Protein AF-L8PPM2-F1 (afdb_monomer_lite)

Sequence (57 aa):
MLGSGRELAHRVTGGLHETPGVLWIEPPGEADLDPHATVLAVELEGELRLYRGSGRC

Radius of gyration: 14.5 Å; chains: 1; bounding box: 29×19×36 Å

Organism: NCBI:txid1160705

pLDDT: mean 91.32, std 5.87, range [61.06, 96.69]

Secondary structure (DSSP, 8-state):
-TTT-----EEEE--BTTB--EEEEPPPPGGG--SS--------SS------S----

Structure (mmCIF, N/CA/C/O backbone):
data_AF-L8PPM2-F1
#
_entry.id   AF-L8PPM2-F1
#
loop_
_atom_site.group_PDB
_atom_site.id
_atom_site.type_symbol
_atom_site.label_atom_id
_atom_site.label_alt_id
_atom_site.label_comp_id
_atom_site.label_asym_id
_atom_site.label_entity_id
_atom_site.label_seq_id
_atom_site.pdbx_PDB_ins_code
_atom_site.Cartn_x
_atom_site.Cartn_y
_atom_site.Cartn_z
_atom_site.occupancy
_atom_site.B_iso_or_equiv
_atom_site.auth_seq_id
_atom_site.auth_comp_id
_atom_site.auth_asym_id
_atom_site.auth_atom_id
_atom_site.pdbx_PDB_model_num
ATOM 1 N N . MET A 1 1 ? 0.370 -2.891 -8.398 1.00 92.69 1 MET A N 1
ATOM 2 C CA . MET A 1 1 ? 0.916 -1.803 -9.240 1.00 92.69 1 MET A CA 1
ATOM 3 C C . MET A 1 1 ? 0.032 -1.635 -10.453 1.00 92.69 1 MET A C 1
ATOM 5 O O . MET A 1 1 ? -0.279 -2.636 -11.083 1.00 92.69 1 MET A O 1
ATOM 9 N N . LEU A 1 2 ? -0.387 -0.408 -10.775 1.00 92.75 2 LEU A N 1
ATOM 10 C CA . LEU A 1 2 ? -1.389 -0.205 -11.828 1.00 92.75 2 LEU A CA 1
ATOM 11 C C . LEU A 1 2 ? -0.832 -0.451 -13.241 1.00 92.75 2 LEU A C 1
ATOM 13 O O . LEU A 1 2 ? -1.497 -1.084 -14.049 1.00 92.75 2 LEU A O 1
ATOM 17 N N . GLY A 1 3 ? 0.393 0.006 -13.526 1.00 90.19 3 GLY A N 1
ATOM 18 C CA . GLY A 1 3 ? 0.998 -0.123 -14.860 1.00 90.19 3 GLY A CA 1
ATOM 19 C C . GLY A 1 3 ? 1.460 -1.541 -15.217 1.00 90.19 3 GLY A C 1
ATOM 20 O O . GLY A 1 3 ? 1.379 -1.935 -16.375 1.00 90.19 3 GLY A O 1
ATOM 21 N N . SER A 1 4 ? 1.921 -2.319 -14.233 1.00 90.56 4 SER A N 1
ATOM 22 C CA . SER A 1 4 ? 2.481 -3.665 -14.447 1.00 90.56 4 SER A CA 1
ATOM 23 C C . SER A 1 4 ? 1.580 -4.808 -13.973 1.00 90.56 4 SER A C 1
ATOM 25 O O . SER A 1 4 ? 1.872 -5.967 -14.250 1.00 90.56 4 SER A O 1
ATOM 27 N N . GLY A 1 5 ? 0.526 -4.521 -13.204 1.00 92.25 5 GLY A N 1
ATOM 28 C CA . GLY A 1 5 ? -0.289 -5.541 -12.534 1.00 92.25 5 GLY A CA 1
ATOM 29 C C . GLY A 1 5 ? 0.419 -6.260 -11.377 1.00 92.25 5 GLY A C 1
ATOM 30 O O . GLY A 1 5 ? -0.186 -7.103 -10.727 1.00 92.25 5 GLY A O 1
ATOM 31 N N . ARG A 1 6 ? 1.682 -5.928 -11.075 1.00 93.19 6 ARG A N 1
ATOM 32 C CA . ARG A 1 6 ? 2.464 -6.593 -10.024 1.00 93.19 6 ARG A CA 1
ATOM 33 C C . ARG A 1 6 ? 1.883 -6.336 -8.634 1.00 93.19 6 ARG A C 1
ATOM 35 O O . ARG A 1 6 ? 1.672 -5.179 -8.262 1.00 93.19 6 ARG A O 1
ATOM 42 N N . GLU A 1 7 ? 1.684 -7.384 -7.846 1.00 95.44 7 GLU A N 1
ATOM 43 C CA . GLU A 1 7 ? 1.330 -7.257 -6.430 1.00 95.44 7 GLU A CA 1
ATOM 44 C C . GLU A 1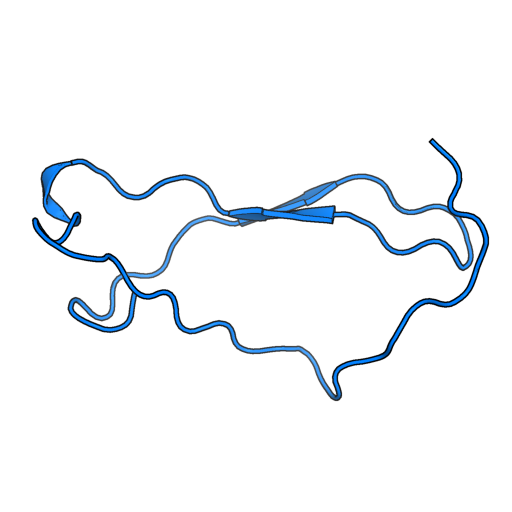 7 ? 2.560 -6.939 -5.575 1.00 95.44 7 GLU A C 1
ATOM 46 O O . GLU A 1 7 ? 3.664 -7.417 -5.845 1.00 95.44 7 GLU A O 1
ATOM 51 N N . LEU A 1 8 ? 2.364 -6.116 -4.542 1.00 95.69 8 LEU A N 1
ATOM 52 C CA . LEU A 1 8 ? 3.408 -5.755 -3.588 1.00 95.69 8 LEU A CA 1
ATOM 53 C C . LEU A 1 8 ? 3.111 -6.389 -2.233 1.00 95.69 8 LEU A C 1
ATOM 55 O O . LEU A 1 8 ? 1.971 -6.378 -1.757 1.00 95.69 8 LEU A O 1
ATOM 59 N N . ALA A 1 9 ? 4.163 -6.910 -1.605 1.00 96.69 9 ALA A N 1
ATOM 60 C CA . ALA A 1 9 ? 4.088 -7.362 -0.229 1.00 96.69 9 ALA A CA 1
ATOM 61 C C . ALA A 1 9 ? 3.703 -6.184 0.670 1.00 96.69 9 ALA A C 1
ATOM 63 O O . ALA A 1 9 ? 4.180 -5.059 0.502 1.00 96.69 9 ALA A O 1
ATOM 64 N N . HIS A 1 10 ? 2.830 -6.449 1.628 1.00 96.44 10 HIS A N 1
ATOM 65 C CA . HIS A 1 10 ? 2.392 -5.453 2.584 1.00 96.44 10 HIS A CA 1
ATOM 66 C C . HIS A 1 10 ? 2.109 -6.112 3.926 1.00 96.44 10 HIS A C 1
ATOM 68 O O . HIS A 1 10 ? 1.904 -7.323 4.029 1.00 96.44 10 HIS A O 1
ATOM 74 N N . ARG A 1 11 ? 2.114 -5.300 4.974 1.00 95.94 11 ARG A N 1
ATOM 75 C CA . ARG A 1 11 ? 1.804 -5.723 6.336 1.00 95.94 11 ARG A CA 1
ATOM 76 C C . ARG A 1 11 ? 1.165 -4.580 7.097 1.00 95.94 11 ARG A C 1
ATOM 78 O O . ARG A 1 11 ? 1.487 -3.419 6.867 1.00 95.94 11 ARG A O 1
ATOM 85 N N . VAL A 1 12 ? 0.310 -4.905 8.055 1.00 94.00 12 VAL A N 1
ATOM 86 C CA . VAL A 1 12 ? -0.182 -3.925 9.025 1.00 94.00 12 VAL A CA 1
ATOM 87 C C . VAL A 1 12 ? 0.671 -4.022 10.283 1.00 94.00 12 VAL A C 1
ATOM 89 O O . VAL A 1 12 ? 0.921 -5.116 10.785 1.00 94.00 12 VAL A O 1
ATOM 92 N N . THR A 1 13 ? 1.138 -2.884 10.791 1.00 94.12 13 THR A N 1
ATOM 93 C CA . THR A 1 13 ? 1.896 -2.814 12.048 1.00 94.12 13 THR A CA 1
ATOM 94 C C . THR A 1 13 ? 1.191 -1.930 13.063 1.00 94.12 13 THR A C 1
ATOM 96 O O . THR A 1 13 ? 0.658 -0.878 12.702 1.00 94.12 13 THR A O 1
ATOM 99 N N . GLY A 1 14 ? 1.276 -2.304 14.339 1.00 91.31 14 GLY A N 1
ATOM 100 C CA . GLY A 1 14 ? 0.648 -1.563 15.427 1.00 91.31 14 GLY A CA 1
ATOM 101 C C . GLY A 1 14 ? -0.866 -1.766 15.469 1.00 91.31 14 GLY A C 1
ATOM 102 O O . GLY A 1 14 ? -1.377 -2.798 15.039 1.00 91.31 14 GLY A O 1
ATOM 103 N N . GLY A 1 15 ? -1.565 -0.765 15.995 1.00 91.06 15 GLY A N 1
ATOM 104 C CA . GLY A 1 15 ? -2.982 -0.848 16.327 1.00 91.06 15 GLY A CA 1
ATOM 105 C C . GLY A 1 15 ? -3.184 -1.223 17.794 1.00 91.06 15 GLY A C 1
ATOM 106 O O . GLY A 1 15 ? -2.607 -2.187 18.296 1.00 91.06 15 GLY A O 1
ATOM 107 N N . LEU A 1 16 ? -3.989 -0.426 18.494 1.00 88.19 16 LEU A N 1
ATOM 108 C CA . LEU A 1 16 ? -4.318 -0.638 19.903 1.00 88.19 16 LEU A CA 1
ATOM 109 C C . LEU A 1 16 ? -5.758 -0.203 20.154 1.00 88.19 16 LEU A C 1
ATOM 111 O O . LEU A 1 16 ? -6.080 0.980 20.035 1.00 88.19 16 LEU A O 1
ATOM 115 N N . HIS A 1 17 ? -6.600 -1.167 20.530 1.00 87.50 17 HIS A N 1
ATOM 116 C CA . HIS A 1 17 ? -8.040 -0.969 20.707 1.00 87.50 17 HIS A CA 1
ATOM 117 C C . HIS A 1 17 ? -8.661 -0.281 19.478 1.00 87.50 17 HIS A C 1
ATOM 119 O O . HIS A 1 17 ? -8.609 -0.834 18.384 1.00 87.50 17 HIS A O 1
ATOM 125 N N . GLU A 1 18 ? -9.232 0.911 19.636 1.00 86.06 18 GLU A N 1
ATOM 126 C CA . GLU A 1 18 ? -9.848 1.695 18.565 1.00 86.06 18 GLU A CA 1
ATOM 127 C C . GLU A 1 18 ? -8.849 2.428 17.656 1.00 86.06 18 GLU A C 1
ATOM 129 O O . GLU A 1 18 ? -9.245 2.987 16.633 1.00 86.06 18 GLU A O 1
ATOM 134 N N . THR A 1 19 ? -7.564 2.463 18.019 1.00 90.75 19 THR A N 1
ATOM 135 C CA . THR A 1 19 ? -6.528 3.119 17.215 1.00 90.75 19 THR A CA 1
ATOM 136 C C . THR A 1 19 ? -6.118 2.192 16.068 1.00 90.75 19 THR A C 1
ATOM 138 O O . THR A 1 19 ? -5.611 1.102 16.350 1.00 90.75 19 THR A O 1
ATOM 141 N N . PRO A 1 20 ? -6.310 2.584 14.793 1.00 91.25 20 PRO A N 1
ATOM 142 C CA . PRO A 1 20 ? -5.941 1.750 13.656 1.00 91.25 20 PRO A CA 1
ATOM 143 C C . PRO A 1 20 ? -4.421 1.581 13.561 1.00 91.25 20 PRO A C 1
ATOM 145 O O . PRO A 1 20 ? -3.652 2.454 13.966 1.00 91.25 20 PRO A O 1
ATOM 148 N N . GLY A 1 21 ? -3.996 0.448 13.006 1.00 92.00 21 GLY A N 1
ATOM 149 C CA . GLY A 1 21 ? -2.602 0.223 12.638 1.00 92.00 21 GLY A CA 1
ATOM 150 C C . GLY A 1 21 ? -2.196 0.997 11.382 1.00 92.00 21 GLY A C 1
ATOM 151 O O . GLY A 1 21 ? -3.012 1.646 10.725 1.00 92.00 21 GLY A O 1
ATOM 152 N N . VAL A 1 22 ? -0.918 0.892 11.030 1.00 92.50 22 VAL A N 1
ATOM 153 C CA . VAL A 1 22 ? -0.348 1.475 9.809 1.00 92.50 22 VAL A CA 1
ATOM 154 C C . VAL A 1 22 ? -0.154 0.372 8.777 1.00 92.50 22 VAL A C 1
ATOM 156 O O . VAL A 1 22 ? 0.505 -0.628 9.067 1.00 92.50 22 VAL A O 1
ATOM 159 N N . LEU A 1 23 ? -0.711 0.557 7.579 1.00 94.06 23 LEU A N 1
ATOM 160 C CA . LEU A 1 23 ? -0.415 -0.283 6.422 1.00 94.06 23 LEU A CA 1
ATOM 161 C C . LEU A 1 23 ? 0.959 0.100 5.862 1.00 94.06 23 LEU A C 1
ATOM 163 O O . LEU A 1 23 ? 1.146 1.204 5.354 1.00 94.06 23 LEU A O 1
ATOM 167 N N . TRP A 1 24 ? 1.903 -0.828 5.939 1.00 96.06 24 TRP A N 1
ATOM 168 C CA . TRP A 1 24 ? 3.203 -0.743 5.290 1.00 96.06 24 TRP A CA 1
ATOM 169 C C . TRP A 1 24 ? 3.171 -1.525 3.988 1.00 96.06 24 TRP A C 1
ATOM 171 O O . TRP A 1 24 ? 2.857 -2.713 3.994 1.00 96.06 24 TRP A O 1
ATOM 181 N N . ILE A 1 25 ? 3.524 -0.861 2.892 1.00 96.38 25 ILE A N 1
ATOM 182 C CA . ILE A 1 25 ? 3.691 -1.473 1.574 1.00 96.38 25 ILE A CA 1
ATOM 183 C C . ILE A 1 25 ? 5.187 -1.489 1.288 1.00 96.38 25 ILE A C 1
ATOM 185 O O . ILE A 1 25 ? 5.836 -0.443 1.357 1.00 96.38 25 ILE A O 1
ATOM 189 N N . GLU A 1 26 ? 5.733 -2.666 1.004 1.00 95.88 26 GLU A N 1
ATOM 190 C CA . GLU A 1 26 ? 7.140 -2.789 0.641 1.00 95.88 26 GLU A CA 1
ATOM 191 C C . GLU A 1 26 ? 7.381 -2.092 -0.706 1.00 95.88 26 GLU A C 1
ATOM 193 O O . GLU A 1 26 ? 6.557 -2.214 -1.623 1.00 95.88 26 GLU A O 1
ATOM 198 N N . PRO A 1 27 ? 8.482 -1.335 -0.842 1.00 92.75 27 PRO A N 1
ATOM 199 C CA . PRO A 1 27 ? 8.746 -0.599 -2.063 1.00 92.75 27 PRO A CA 1
ATOM 200 C C . PRO A 1 27 ? 8.918 -1.564 -3.248 1.00 92.75 27 PRO A C 1
ATOM 202 O O . PRO A 1 27 ? 9.499 -2.644 -3.093 1.00 92.75 27 PRO A O 1
ATOM 205 N N . PRO A 1 28 ? 8.437 -1.186 -4.444 1.00 93.81 28 PRO A N 1
ATOM 206 C CA . PRO A 1 28 ? 8.716 -1.944 -5.654 1.00 93.81 28 PRO A CA 1
ATOM 207 C C . PRO A 1 28 ? 10.220 -1.951 -5.964 1.00 93.81 28 PRO A C 1
ATOM 209 O O . PRO A 1 28 ? 10.974 -1.084 -5.516 1.00 93.81 28 PRO A O 1
ATOM 212 N N . GLY A 1 29 ? 10.655 -2.928 -6.761 1.00 91.44 29 GLY A N 1
ATOM 213 C CA . GLY A 1 29 ? 12.021 -2.941 -7.274 1.00 91.44 29 GLY A CA 1
ATOM 214 C C . GLY A 1 29 ? 12.228 -1.843 -8.316 1.00 91.44 29 GLY A C 1
ATOM 215 O O . GLY A 1 29 ? 11.276 -1.372 -8.933 1.00 91.44 29 GLY A O 1
ATOM 216 N N . GLU A 1 30 ? 13.486 -1.474 -8.558 1.00 92.06 30 GLU A N 1
ATOM 217 C CA . GLU A 1 30 ? 13.849 -0.420 -9.518 1.00 92.06 30 GLU A CA 1
ATOM 218 C C . GLU A 1 30 ? 13.278 -0.673 -10.922 1.00 92.06 30 GLU A C 1
ATOM 220 O O . GLU A 1 30 ? 12.801 0.250 -11.572 1.00 92.06 30 GLU A O 1
ATOM 225 N N . ALA A 1 31 ? 13.240 -1.936 -11.354 1.00 90.44 31 ALA A N 1
ATOM 226 C CA . ALA A 1 31 ? 12.710 -2.331 -12.659 1.00 90.44 31 ALA A CA 1
ATOM 227 C C . ALA A 1 31 ? 11.193 -2.118 -12.819 1.00 90.44 31 ALA A C 1
ATOM 229 O O . ALA A 1 31 ? 10.698 -2.140 -13.943 1.00 90.44 31 ALA A O 1
A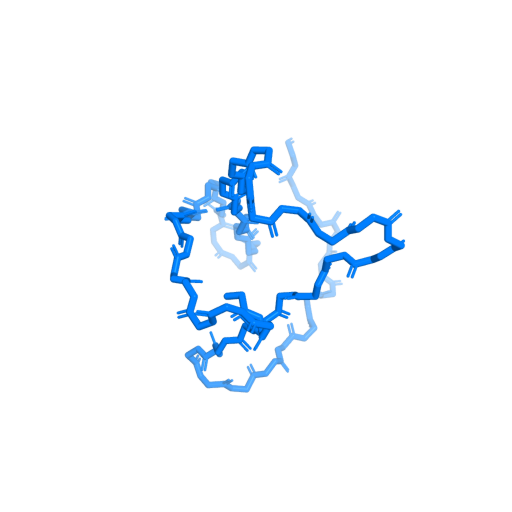TOM 230 N N . ASP A 1 32 ? 10.455 -1.937 -11.722 1.00 89.69 32 ASP A N 1
ATOM 231 C CA . ASP A 1 32 ? 9.014 -1.688 -11.766 1.00 89.69 32 ASP A CA 1
ATOM 232 C C . ASP A 1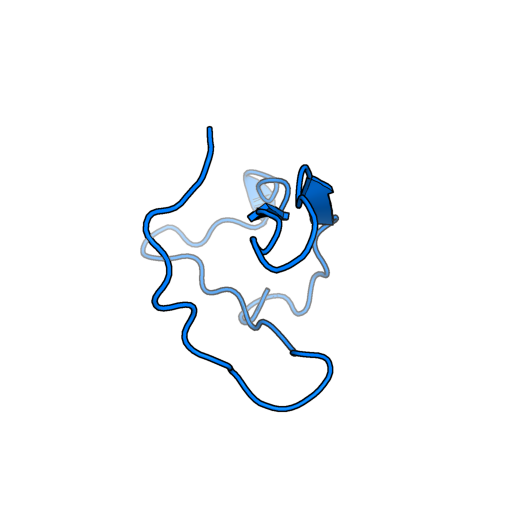 32 ? 8.671 -0.195 -11.653 1.00 89.69 32 ASP A C 1
ATOM 234 O O . ASP A 1 32 ? 7.504 0.175 -11.792 1.00 89.69 32 ASP A O 1
ATOM 238 N N . LEU A 1 33 ? 9.655 0.665 -11.370 1.00 93.88 33 LEU A N 1
ATOM 239 C CA . LEU A 1 33 ? 9.421 2.092 -11.202 1.00 93.88 33 LEU A CA 1
ATOM 240 C C . LEU A 1 33 ? 9.199 2.772 -12.552 1.00 93.88 33 LEU A C 1
ATOM 242 O O . LEU A 1 33 ? 10.001 2.661 -13.478 1.00 93.88 33 LEU A O 1
ATOM 246 N N . ASP A 1 34 ? 8.121 3.544 -12.629 1.00 92.56 34 ASP A N 1
ATOM 247 C CA . ASP A 1 34 ? 7.906 4.476 -13.729 1.00 92.56 34 ASP A CA 1
ATOM 248 C C . ASP A 1 34 ? 8.800 5.722 -13.547 1.00 92.56 34 ASP A C 1
ATOM 250 O O . ASP A 1 34 ? 8.895 6.240 -12.426 1.00 92.56 34 ASP A O 1
ATOM 254 N N . PRO A 1 35 ? 9.443 6.233 -14.617 1.00 91.94 35 PRO A N 1
ATOM 255 C CA . PRO A 1 35 ? 10.378 7.359 -14.539 1.00 91.94 35 PRO A CA 1
ATOM 256 C C . PRO A 1 35 ? 9.731 8.685 -14.116 1.00 91.94 35 PRO A C 1
ATOM 258 O O . PRO A 1 35 ? 10.444 9.616 -13.739 1.00 91.94 35 PRO A O 1
ATOM 261 N N . HIS A 1 36 ? 8.405 8.800 -14.194 1.00 93.06 36 HIS A N 1
ATOM 262 C CA . HIS A 1 36 ? 7.671 10.003 -13.823 1.00 93.06 36 HIS A CA 1
ATOM 263 C C . HIS A 1 36 ? 6.874 9.806 -12.538 1.00 93.06 36 HIS A C 1
ATOM 265 O O . HIS A 1 36 ? 6.982 10.621 -11.621 1.00 93.06 36 HIS A O 1
ATOM 271 N N . ALA A 1 37 ? 6.060 8.751 -12.471 1.00 94.25 37 ALA A N 1
ATOM 272 C CA . ALA A 1 37 ? 5.244 8.467 -11.298 1.00 94.25 37 ALA A CA 1
ATOM 273 C C . ALA A 1 37 ? 4.777 7.011 -11.261 1.00 94.25 37 ALA A C 1
ATOM 275 O O . ALA A 1 37 ? 4.108 6.525 -12.169 1.00 94.25 37 ALA A O 1
ATOM 276 N N . THR A 1 38 ? 5.034 6.335 -10.141 1.00 94.06 38 THR A N 1
ATOM 277 C CA . THR A 1 38 ? 4.522 4.982 -9.902 1.00 94.06 38 THR A CA 1
ATOM 278 C C . THR A 1 38 ? 3.188 5.041 -9.163 1.00 94.06 38 THR A C 1
ATOM 280 O O . THR A 1 38 ? 3.095 5.612 -8.078 1.00 94.06 38 THR A O 1
ATOM 283 N N . VAL A 1 39 ? 2.152 4.425 -9.738 1.00 95.50 39 VAL A N 1
ATOM 284 C CA . VAL A 1 39 ? 0.793 4.404 -9.172 1.00 95.50 39 VAL A CA 1
ATOM 285 C C . VAL A 1 39 ? 0.466 3.032 -8.584 1.00 95.50 39 VAL A C 1
ATOM 287 O O . VAL A 1 39 ? 0.620 1.990 -9.235 1.00 95.50 39 VAL A O 1
ATOM 290 N N . LEU A 1 40 ? -0.036 3.037 -7.349 1.00 95.75 40 LEU A N 1
ATOM 291 C CA . LEU A 1 40 ? -0.492 1.845 -6.640 1.00 95.75 40 LEU A CA 1
ATOM 292 C C . LEU A 1 40 ? -2.021 1.822 -6.592 1.00 95.75 40 LEU A C 1
ATOM 294 O O . LEU A 1 40 ? -2.645 2.764 -6.112 1.00 95.75 40 LEU A O 1
ATOM 298 N N . ALA A 1 41 ? -2.611 0.732 -7.076 1.00 95.88 41 ALA A N 1
ATOM 299 C CA . ALA A 1 41 ? -3.996 0.400 -6.773 1.00 95.88 41 ALA A CA 1
ATOM 300 C C . ALA A 1 41 ? -4.036 -0.305 -5.411 1.00 95.88 41 ALA A C 1
ATOM 302 O O . ALA A 1 41 ? -3.215 -1.192 -5.164 1.00 95.88 41 ALA A O 1
ATOM 303 N N . VAL A 1 42 ? -4.959 0.109 -4.543 1.00 94.38 42 VAL A N 1
ATOM 304 C CA . VAL A 1 42 ? -5.177 -0.483 -3.219 1.00 94.38 42 VAL A CA 1
ATOM 305 C C . VAL A 1 42 ? -6.641 -0.874 -3.115 1.00 94.38 42 VAL A C 1
ATOM 307 O O . VAL A 1 42 ? -7.523 -0.031 -3.278 1.00 94.38 42 VAL A O 1
ATOM 310 N N . GLU A 1 43 ? -6.882 -2.147 -2.831 1.00 93.38 43 GLU A N 1
ATOM 311 C CA . GLU A 1 43 ? -8.208 -2.671 -2.526 1.00 93.38 43 GLU A CA 1
ATOM 312 C C . GLU A 1 43 ? -8.370 -2.750 -1.009 1.00 93.38 43 GLU A C 1
ATOM 314 O O . GLU A 1 43 ? -7.457 -3.163 -0.294 1.00 93.38 43 GLU A O 1
ATOM 319 N N . LEU A 1 44 ? -9.517 -2.293 -0.511 1.00 92.38 44 LEU A N 1
ATOM 320 C CA . LEU A 1 44 ? -9.810 -2.251 0.917 1.00 92.38 44 LEU A CA 1
ATOM 321 C C . LEU A 1 44 ? -10.815 -3.340 1.275 1.00 92.38 44 LEU A C 1
ATOM 323 O O . LEU A 1 44 ? -11.787 -3.570 0.554 1.00 92.38 44 LEU A O 1
ATOM 327 N N . GLU A 1 45 ? -10.622 -3.953 2.440 1.00 87.88 45 GLU A N 1
ATOM 328 C CA . GLU A 1 45 ? -11.623 -4.821 3.054 1.00 87.88 45 GLU A CA 1
ATOM 329 C C . GLU A 1 45 ? -12.770 -3.958 3.606 1.00 87.88 45 GLU A C 1
ATOM 331 O O . GLU A 1 45 ? -12.827 -3.603 4.784 1.00 87.88 45 GLU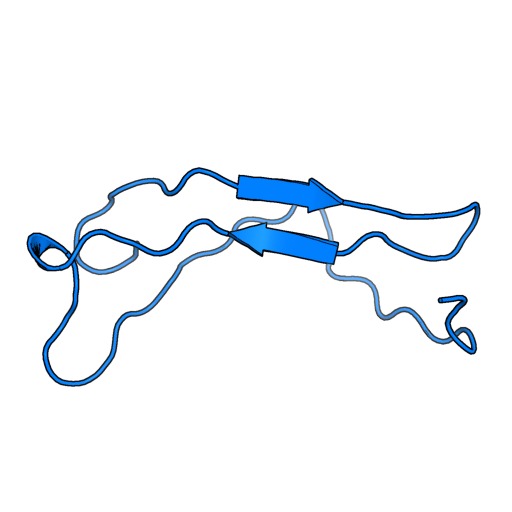 A O 1
ATOM 336 N N . GLY A 1 46 ? -13.681 -3.575 2.713 1.00 91.25 46 GLY A N 1
ATOM 337 C CA . GLY A 1 46 ? -14.851 -2.761 3.022 1.00 91.25 46 GLY A CA 1
ATOM 338 C C . GLY A 1 46 ? -14.636 -1.259 2.832 1.00 91.25 46 GLY A C 1
ATOM 339 O O . GLY A 1 46 ? -13.784 -0.803 2.072 1.00 91.25 46 GLY A O 1
ATOM 340 N N . GLU A 1 47 ? -15.485 -0.472 3.488 1.00 93.44 47 GLU A N 1
ATOM 341 C CA . GLU A 1 47 ? -15.519 0.978 3.305 1.00 93.44 47 GLU A CA 1
ATOM 342 C C . GLU A 1 47 ? -14.364 1.686 4.018 1.00 93.44 47 GLU A C 1
ATOM 344 O O . G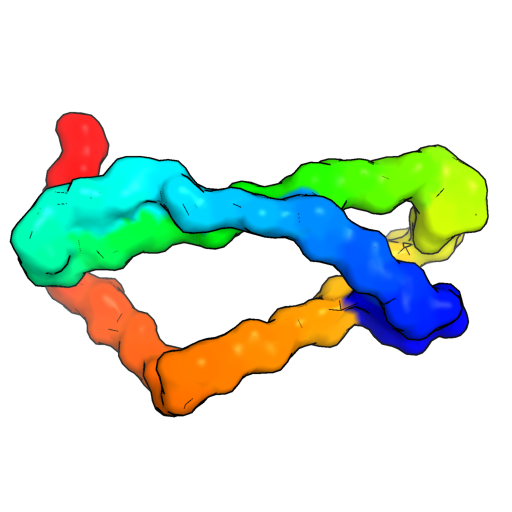LU A 1 47 ? -14.012 1.367 5.158 1.00 93.44 47 GLU A O 1
ATOM 349 N N . LEU A 1 48 ? -13.830 2.728 3.377 1.00 91.88 48 LEU A N 1
ATOM 350 C CA . LEU A 1 48 ? -12.848 3.615 3.988 1.00 91.88 48 LEU A CA 1
ATOM 351 C C . LEU A 1 48 ? -13.476 4.368 5.168 1.00 91.88 48 LEU A C 1
ATOM 353 O O . LEU A 1 48 ? -14.439 5.121 5.013 1.00 91.88 48 LEU A O 1
ATOM 357 N N . ARG A 1 49 ? -12.888 4.209 6.355 1.00 90.50 49 ARG A N 1
ATOM 358 C CA . ARG A 1 49 ? -13.337 4.874 7.583 1.00 90.50 49 ARG A CA 1
ATOM 359 C C . ARG A 1 49 ? -12.294 5.866 8.071 1.00 90.50 49 ARG A C 1
ATOM 361 O O . ARG A 1 49 ? -11.129 5.526 8.245 1.00 90.50 49 ARG A O 1
ATOM 368 N N . LEU A 1 50 ? -12.735 7.091 8.349 1.00 91.81 50 LEU A N 1
ATOM 369 C CA . LEU A 1 50 ? -11.880 8.119 8.934 1.00 91.81 50 LEU A CA 1
ATOM 370 C C . LEU A 1 50 ? -11.745 7.906 10.446 1.00 91.81 50 LEU A C 1
ATOM 372 O O . LEU A 1 50 ? -12.724 8.045 11.186 1.00 91.81 50 LEU A O 1
ATOM 376 N N . TYR A 1 51 ? -10.523 7.642 10.905 1.00 90.69 51 TYR A N 1
ATOM 377 C CA . TYR A 1 51 ? -10.188 7.697 12.324 1.00 90.69 51 TYR A CA 1
ATOM 378 C C . TYR A 1 51 ? -10.111 9.156 12.796 1.00 90.69 51 TYR A C 1
ATOM 380 O O . TYR A 1 51 ? -9.457 9.985 12.169 1.00 90.69 51 TYR A O 1
ATOM 388 N N . ARG A 1 52 ? -10.809 9.472 13.895 1.00 92.25 52 ARG A N 1
ATOM 389 C CA . ARG A 1 52 ? -10.921 10.832 14.464 1.00 92.25 52 ARG A CA 1
ATOM 390 C C . ARG A 1 52 ? -10.395 10.946 15.900 1.00 92.25 52 ARG A C 1
ATOM 392 O O . ARG A 1 52 ? -10.609 11.969 16.543 1.00 92.25 52 ARG A O 1
ATOM 399 N N . GLY A 1 53 ? -9.776 9.891 16.430 1.00 89.81 53 GLY A N 1
ATOM 400 C CA . GLY A 1 53 ? -9.158 9.931 17.756 1.00 89.81 53 GLY A CA 1
ATOM 401 C C . GLY A 1 53 ? -7.846 10.721 17.754 1.00 89.81 53 GLY A C 1
ATOM 402 O O . GLY A 1 53 ? -7.362 11.142 16.706 1.00 89.81 53 GLY A O 1
ATOM 403 N N . SER A 1 54 ? -7.244 10.905 18.929 1.00 85.81 54 SER A N 1
ATOM 404 C CA . SER A 1 54 ? -6.003 11.680 19.091 1.00 85.81 54 SER A CA 1
ATOM 405 C C . SER A 1 54 ? -4.735 10.952 18.626 1.00 85.81 54 SER A C 1
ATOM 407 O O . SER A 1 54 ? -3.654 11.529 18.690 1.00 85.81 54 SER A O 1
ATOM 409 N N . GLY A 1 55 ? -4.848 9.690 18.197 1.00 79.06 55 GLY A N 1
ATOM 410 C CA . GLY A 1 55 ? -3.701 8.804 18.015 1.00 79.06 55 GLY A CA 1
ATOM 411 C C . GLY A 1 55 ? -3.056 8.431 19.355 1.00 79.06 55 GLY A C 1
ATOM 412 O O . GLY A 1 55 ? -3.204 9.126 20.364 1.00 79.06 55 GLY A O 1
ATOM 413 N N . ARG A 1 56 ? -2.369 7.289 19.382 1.00 69.75 56 ARG A N 1
ATOM 414 C CA . ARG A 1 56 ? -1.526 6.852 20.502 1.00 69.75 56 ARG A CA 1
ATOM 415 C C . ARG A 1 56 ? -0.280 6.223 19.884 1.00 69.75 56 ARG A C 1
ATOM 417 O O . ARG A 1 56 ? -0.411 5.226 19.177 1.00 69.75 56 ARG A O 1
ATOM 424 N N . CYS A 1 57 ? 0.875 6.849 20.079 1.00 61.06 57 CYS A N 1
ATOM 425 C CA . CYS A 1 57 ? 2.176 6.404 19.579 1.00 61.06 57 CYS A CA 1
ATOM 426 C C . CYS A 1 57 ? 3.108 6.034 20.732 1.00 61.06 57 CYS A C 1
ATOM 428 O O . CYS A 1 57 ? 2.965 6.630 21.825 1.00 61.06 57 CYS A O 1
#

Foldseek 3Di:
DVPPPDDWDWDWDDDDDLAGTDIGTDDDDPVQDD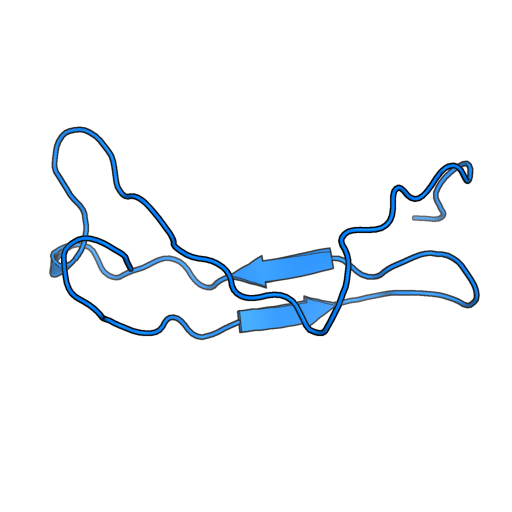PPDDDDDDDDPDDDDDDDDPDDD